Protein AF-A0A8J4TVY6-F1 (afdb_monomer_lite)

Structure (mmCIF, N/CA/C/O backbone):
data_AF-A0A8J4TVY6-F1
#
_entry.id   AF-A0A8J4TVY6-F1
#
loop_
_atom_site.group_PDB
_atom_site.id
_atom_site.type_symbol
_atom_site.label_atom_id
_atom_site.label_alt_id
_atom_site.label_comp_id
_atom_site.label_asym_id
_atom_site.label_entity_id
_atom_site.label_seq_id
_atom_site.pdbx_PDB_ins_code
_atom_site.Cartn_x
_atom_site.Cartn_y
_atom_site.Cartn_z
_atom_site.occupancy
_atom_site.B_iso_or_equiv
_atom_si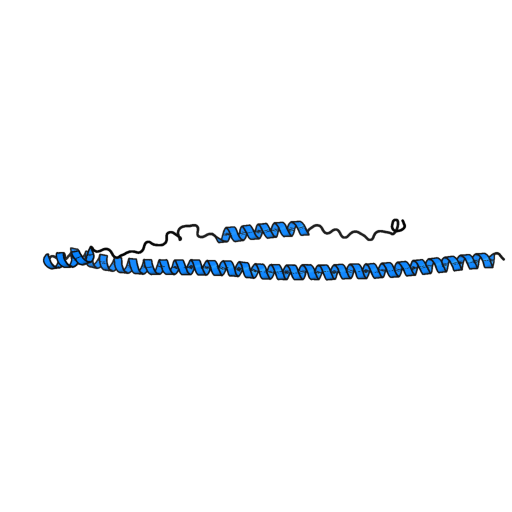te.auth_seq_id
_atom_site.auth_comp_id
_atom_site.auth_asym_id
_atom_site.auth_atom_id
_atom_site.pdbx_PDB_model_num
ATOM 1 N N . LYS A 1 1 ? -47.959 0.713 65.205 1.00 71.75 1 LYS A N 1
ATOM 2 C CA . LYS A 1 1 ? -48.377 0.315 63.834 1.00 71.75 1 LYS A CA 1
ATOM 3 C C . LYS A 1 1 ? -47.724 1.187 62.757 1.00 71.75 1 LYS A C 1
ATOM 5 O O . LYS A 1 1 ? -47.227 0.617 61.801 1.00 71.75 1 LYS A O 1
ATOM 10 N N . GLU A 1 2 ? -47.643 2.511 62.919 1.00 88.50 2 GLU A N 1
ATOM 11 C CA . GLU A 1 2 ? -47.055 3.411 61.903 1.00 88.50 2 GLU A CA 1
ATOM 12 C C . GLU A 1 2 ? -45.554 3.202 61.648 1.00 88.50 2 GLU A C 1
ATOM 14 O O . GLU A 1 2 ? -45.148 3.112 60.494 1.00 88.50 2 GLU A O 1
ATOM 19 N N . LEU A 1 3 ? -44.746 3.012 62.699 1.00 91.94 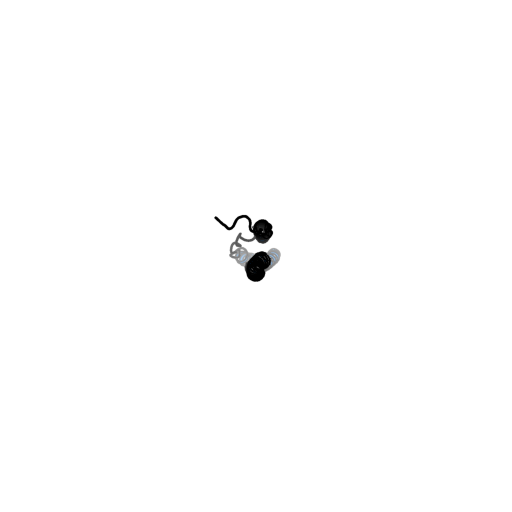3 LEU A N 1
ATOM 20 C CA . LEU A 1 3 ? -43.301 2.760 62.575 1.00 91.94 3 LEU A CA 1
ATOM 21 C C . LEU A 1 3 ? -42.976 1.570 61.650 1.00 91.94 3 LEU A C 1
ATOM 23 O O . LEU A 1 3 ? -42.074 1.652 60.824 1.00 91.94 3 LEU A O 1
ATOM 27 N N . LEU A 1 4 ? -43.749 0.483 61.753 1.00 92.50 4 LEU A N 1
ATOM 28 C CA . LEU A 1 4 ? -43.567 -0.718 60.930 1.00 92.50 4 LEU A CA 1
ATOM 29 C C . LEU A 1 4 ? -43.921 -0.474 59.456 1.00 92.50 4 LEU A C 1
ATOM 31 O O . LEU A 1 4 ? -43.287 -1.049 58.575 1.00 92.50 4 LEU A O 1
ATOM 35 N N . ASN A 1 5 ? -44.905 0.387 59.173 1.00 92.94 5 ASN A N 1
ATOM 36 C CA . ASN A 1 5 ? -45.230 0.771 57.797 1.00 92.94 5 ASN A CA 1
ATOM 37 C C . ASN A 1 5 ? -44.118 1.627 57.186 1.00 92.94 5 ASN A C 1
ATOM 39 O O . ASN A 1 5 ? -43.718 1.376 56.054 1.00 92.94 5 ASN A O 1
ATOM 43 N N . VAL A 1 6 ? -43.588 2.590 57.945 1.00 94.88 6 VAL A N 1
ATOM 44 C CA . VAL A 1 6 ? -42.458 3.415 57.499 1.00 94.88 6 VAL A CA 1
ATOM 45 C C . VAL A 1 6 ? -41.232 2.533 57.256 1.00 94.88 6 VAL A C 1
ATOM 47 O O . VAL A 1 6 ? -40.614 2.629 56.201 1.00 94.88 6 VAL A O 1
ATOM 50 N N . GLN A 1 7 ? -40.920 1.605 58.166 1.00 95.62 7 GLN A N 1
ATOM 51 C CA . GLN A 1 7 ? -39.815 0.658 57.996 1.00 95.62 7 GLN A CA 1
ATOM 52 C C . GLN A 1 7 ? -39.946 -0.180 56.712 1.00 95.62 7 GLN A C 1
ATOM 54 O O . GLN A 1 7 ? -38.966 -0.316 55.980 1.00 95.62 7 GLN A O 1
ATOM 59 N N . ARG A 1 8 ? -41.149 -0.686 56.404 1.00 96.19 8 ARG A N 1
ATOM 60 C CA . ARG A 1 8 ? -41.410 -1.426 55.159 1.00 96.19 8 ARG A CA 1
ATOM 61 C C . ARG A 1 8 ? -41.173 -0.561 53.919 1.00 96.19 8 ARG A C 1
ATOM 63 O O . ARG A 1 8 ? -40.484 -1.001 53.007 1.00 96.19 8 ARG A O 1
ATOM 70 N N . GLN A 1 9 ? -41.676 0.676 53.908 1.00 96.75 9 GLN A N 1
ATOM 71 C CA . GLN A 1 9 ? -41.470 1.608 52.791 1.00 96.75 9 GLN A CA 1
ATOM 72 C C . GLN A 1 9 ? -39.985 1.901 52.545 1.00 96.75 9 GLN A C 1
ATOM 74 O O . GLN A 1 9 ? -39.549 1.988 51.398 1.00 96.75 9 GLN A O 1
ATOM 79 N N . TRP A 1 10 ? -39.189 2.040 53.610 1.00 96.81 10 TRP A N 1
ATOM 80 C CA . TRP A 1 10 ? -37.741 2.210 53.475 1.00 96.81 10 TRP A CA 1
ATOM 81 C C . TRP A 1 10 ? -37.065 0.958 52.918 1.00 96.81 10 TRP A C 1
ATOM 83 O O . TRP A 1 10 ? -36.205 1.089 52.053 1.00 96.81 10 TRP A O 1
ATOM 93 N N . GLN A 1 11 ? -37.466 -0.239 53.355 1.00 97.62 11 GLN A N 1
ATOM 94 C CA . GLN A 1 11 ? -36.937 -1.494 52.810 1.00 97.62 11 GLN A CA 1
ATOM 95 C C . GLN A 1 11 ? -37.251 -1.659 51.318 1.00 97.62 11 GLN A C 1
ATOM 97 O O . GLN A 1 11 ? -36.358 -2.017 50.555 1.00 97.62 11 GLN A O 1
ATOM 102 N N . GLU A 1 12 ? -38.470 -1.335 50.883 1.00 97.50 12 GLU A N 1
ATOM 103 C CA . GLU A 1 12 ? -38.850 -1.352 49.463 1.00 97.50 12 GLU A CA 1
ATOM 104 C C . GLU A 1 12 ? -38.000 -0.368 48.641 1.00 97.50 12 GLU A C 1
ATOM 106 O O . GLU A 1 12 ? -37.451 -0.738 47.603 1.00 97.50 12 GLU A O 1
ATOM 111 N N . LYS A 1 13 ? -37.804 0.861 49.142 1.00 98.00 13 LYS A N 1
ATOM 112 C CA . LYS A 1 13 ? -36.922 1.854 48.505 1.00 98.00 13 LYS A CA 1
ATOM 113 C C . LYS A 1 13 ? -35.471 1.394 48.428 1.00 98.00 13 LYS A C 1
ATOM 115 O O . LYS A 1 13 ? -34.815 1.643 47.422 1.00 98.00 13 LYS A O 1
ATOM 120 N N . ILE A 1 14 ? -34.955 0.752 49.475 1.00 97.88 14 ILE A N 1
ATOM 121 C CA . ILE A 1 14 ? -33.590 0.210 49.472 1.00 97.88 14 ILE A CA 1
ATOM 122 C C . ILE A 1 14 ? -33.458 -0.838 48.364 1.00 97.88 14 ILE A C 1
ATOM 124 O O . ILE A 1 14 ? -32.568 -0.710 47.528 1.00 97.88 14 ILE A O 1
ATOM 128 N N . GLN A 1 15 ? -34.387 -1.793 48.283 1.00 97.88 15 GLN A N 1
ATOM 129 C CA . GLN A 1 15 ? -34.371 -2.833 47.249 1.00 97.88 15 GLN A CA 1
ATOM 130 C C . GLN A 1 15 ? -34.485 -2.262 45.829 1.00 97.88 15 GLN A C 1
ATOM 132 O O . GLN A 1 15 ? -33.805 -2.725 44.909 1.00 97.88 15 GLN A O 1
ATOM 137 N N . GLU A 1 16 ? -35.322 -1.241 45.630 1.00 97.88 16 GLU A N 1
ATOM 138 C CA . GLU A 1 16 ? -35.425 -0.536 44.350 1.00 97.88 16 GLU A CA 1
ATOM 139 C C . GLU A 1 16 ? -34.081 0.093 43.958 1.00 97.88 16 GLU A C 1
ATOM 141 O O . GLU A 1 16 ? -33.598 -0.129 42.845 1.00 97.88 16 GLU A O 1
ATOM 146 N N . ARG A 1 17 ? -33.431 0.807 44.887 1.00 97.88 17 ARG A N 1
ATOM 147 C CA . ARG A 1 17 ? -32.137 1.458 44.636 1.00 97.88 17 ARG A CA 1
ATOM 148 C C . ARG A 1 17 ? -30.993 0.471 44.448 1.00 97.88 17 ARG A C 1
ATOM 150 O O . ARG A 1 17 ? -30.137 0.717 43.605 1.00 97.88 17 ARG A O 1
ATOM 157 N N . GLU A 1 18 ? -30.993 -0.659 45.147 1.00 98.00 18 GLU A N 1
ATOM 158 C CA . GLU A 1 18 ? -30.034 -1.748 44.915 1.00 98.00 18 GLU A CA 1
ATOM 159 C C . GLU A 1 18 ? -30.181 -2.327 43.500 1.00 98.00 18 GLU A C 1
ATOM 161 O O . GLU A 1 18 ? -29.188 -2.532 42.798 1.00 98.00 18 GLU A O 1
ATOM 166 N N . LYS A 1 19 ? -31.421 -2.514 43.029 1.00 97.12 19 LYS A N 1
ATOM 167 C CA . LYS A 1 19 ? -31.698 -2.992 41.667 1.00 97.12 19 LYS A CA 1
ATOM 168 C C . LYS A 1 19 ? -31.301 -1.969 40.601 1.00 97.12 19 LYS A C 1
ATOM 170 O O . LYS A 1 19 ? -30.773 -2.351 39.555 1.00 97.12 19 LYS A O 1
ATOM 175 N N . GLU A 1 20 ? -31.563 -0.684 40.830 1.00 95.75 20 GLU A N 1
ATOM 176 C CA . GLU A 1 20 ? -31.109 0.398 39.947 1.00 95.75 20 GLU A CA 1
ATOM 177 C C . GLU A 1 20 ? -29.583 0.461 39.877 1.00 95.75 20 GLU A C 1
ATOM 179 O O . GLU A 1 20 ? -29.028 0.526 38.777 1.00 95.75 20 GLU A O 1
ATOM 184 N N . LEU A 1 21 ? -28.910 0.367 41.027 1.00 96.44 21 LEU A N 1
ATOM 185 C CA . LEU A 1 21 ? -27.455 0.347 41.114 1.00 96.44 21 LEU A CA 1
ATOM 186 C C . LEU A 1 21 ? -26.876 -0.827 40.320 1.00 96.44 21 LEU A C 1
ATOM 188 O O . LEU A 1 21 ? -26.015 -0.615 39.471 1.00 96.44 21 LEU A O 1
ATOM 192 N N . GLN A 1 22 ? -27.403 -2.040 40.509 1.00 96.19 22 GLN A N 1
ATOM 193 C CA . GLN A 1 22 ? -26.947 -3.224 39.778 1.00 96.19 22 GLN A CA 1
ATOM 194 C C . GLN A 1 22 ? -27.096 -3.057 38.258 1.00 96.19 22 GLN A C 1
ATOM 196 O O . GLN A 1 22 ? -26.165 -3.352 37.504 1.00 96.19 22 GLN A O 1
ATOM 201 N N . LYS A 1 23 ? -28.248 -2.553 37.796 1.00 94.31 23 LYS A N 1
ATOM 202 C CA . LYS A 1 23 ? -28.491 -2.285 36.370 1.00 94.31 23 LYS A CA 1
ATOM 203 C C . LYS A 1 23 ? -27.521 -1.244 35.814 1.00 94.31 23 LYS A C 1
ATOM 205 O O . LYS A 1 23 ? -27.041 -1.404 34.693 1.00 94.31 23 LYS A O 1
ATOM 210 N N . LEU A 1 24 ? -27.250 -0.179 36.569 1.00 93.44 24 LEU A N 1
ATOM 211 C CA . LEU A 1 24 ? -26.325 0.870 36.150 1.00 93.44 24 LEU A CA 1
ATOM 212 C C . LEU A 1 24 ? -24.891 0.341 36.073 1.00 93.44 24 LEU A C 1
ATOM 214 O O . LEU A 1 24 ? -24.211 0.592 35.083 1.00 93.44 24 LEU A O 1
ATOM 218 N N . THR A 1 25 ? -24.453 -0.448 37.057 1.00 93.69 25 THR A N 1
ATOM 219 C CA . THR A 1 25 ? -23.132 -1.088 37.045 1.00 93.69 25 THR A CA 1
ATOM 220 C C . THR A 1 25 ? -22.951 -1.981 35.817 1.00 93.69 25 THR A C 1
ATOM 222 O O . THR A 1 25 ? -21.938 -1.869 35.130 1.00 93.69 25 THR A O 1
ATOM 225 N N . GLN A 1 26 ? -23.946 -2.811 35.486 1.00 94.19 26 GLN A N 1
ATOM 226 C CA . GLN A 1 26 ? -23.906 -3.652 34.283 1.00 94.19 26 GLN A CA 1
ATOM 227 C C . GLN A 1 26 ? -23.867 -2.824 32.992 1.00 94.19 26 GLN A C 1
ATOM 229 O O . GLN A 1 26 ? -23.105 -3.142 32.081 1.00 94.19 26 GLN A O 1
ATOM 234 N N . ALA A 1 27 ? -24.655 -1.747 32.913 1.00 89.94 27 ALA A N 1
ATOM 235 C CA . ALA A 1 27 ? -24.668 -0.867 31.746 1.00 89.94 27 ALA A CA 1
ATOM 236 C C . ALA A 1 27 ? -23.318 -0.161 31.538 1.00 89.94 27 ALA A C 1
ATOM 238 O O . ALA A 1 27 ? -22.838 -0.078 30.410 1.00 89.94 27 ALA A O 1
ATOM 239 N N . VAL A 1 28 ? -22.685 0.308 32.619 1.00 91.69 28 VAL A N 1
ATOM 240 C CA . VAL A 1 28 ? -21.351 0.925 32.569 1.00 91.69 28 VAL A CA 1
ATOM 241 C C . VAL A 1 28 ? -20.306 -0.074 32.079 1.00 91.69 28 VAL A C 1
ATOM 243 O O . VAL A 1 28 ? -19.482 0.273 31.237 1.00 91.69 28 VAL A O 1
ATOM 246 N N . GLU A 1 29 ? -20.342 -1.308 32.575 1.00 94.75 29 GLU A N 1
ATOM 247 C CA . GLU A 1 29 ? -19.391 -2.340 32.162 1.00 94.75 29 GLU A CA 1
ATOM 248 C C . GLU A 1 29 ? -19.574 -2.728 30.688 1.00 94.75 29 GLU A C 1
ATOM 250 O O . GLU A 1 29 ? -18.608 -2.758 29.928 1.00 94.75 29 GLU A O 1
ATOM 255 N N . SER A 1 30 ? -20.820 -2.909 30.243 1.00 92.62 30 SER A N 1
ATOM 256 C CA . SER A 1 30 ? -21.130 -3.163 28.832 1.00 92.62 30 SER A CA 1
ATOM 257 C C . SER A 1 30 ? -20.674 -2.016 27.922 1.00 92.62 30 SER A C 1
ATOM 259 O O . SER A 1 30 ? -20.093 -2.269 26.867 1.00 92.62 30 SER A O 1
ATOM 261 N N . TYR A 1 31 ? -20.856 -0.757 28.339 1.00 90.56 31 TYR A N 1
ATOM 262 C CA . TYR A 1 31 ? -20.374 0.403 27.586 1.00 90.56 31 TYR A CA 1
ATOM 263 C C . TYR A 1 31 ? -18.845 0.413 27.458 1.00 90.56 31 TYR A C 1
ATOM 265 O O . TYR A 1 31 ? -18.322 0.624 26.365 1.00 90.56 31 TYR A O 1
ATOM 273 N N . LYS A 1 32 ? -18.118 0.131 28.549 1.00 93.81 32 LYS A N 1
ATOM 274 C CA . LYS A 1 32 ? -16.649 0.017 28.525 1.00 93.81 32 LYS A CA 1
ATOM 275 C C . LYS A 1 32 ? -16.182 -1.074 27.564 1.00 93.81 32 LYS A C 1
ATOM 277 O O . LYS A 1 32 ? -15.284 -0.830 26.765 1.00 93.81 32 LYS A O 1
ATOM 282 N N . GLN A 1 33 ? -16.808 -2.249 27.611 1.00 95.94 33 GLN A N 1
ATOM 283 C CA . GLN A 1 33 ? -16.480 -3.365 26.719 1.00 95.94 33 GLN A CA 1
ATOM 284 C C . GLN A 1 33 ? -16.769 -3.026 25.253 1.00 95.94 33 GLN A C 1
ATOM 286 O O . GLN A 1 33 ? -15.946 -3.308 24.381 1.00 95.94 33 GLN A O 1
ATOM 291 N N . SER A 1 34 ? -17.897 -2.364 24.978 1.00 92.44 34 SER A N 1
ATOM 292 C CA . SER A 1 34 ? -18.241 -1.902 23.632 1.00 92.44 34 SER A CA 1
ATOM 293 C C . SER A 1 34 ? -17.225 -0.888 23.105 1.00 92.44 34 SER A C 1
ATOM 295 O O . SER A 1 34 ? -16.784 -1.013 21.966 1.00 92.44 34 SER A O 1
ATOM 297 N N . ALA A 1 35 ? -16.825 0.091 23.923 1.00 90.31 35 ALA A N 1
ATOM 298 C CA . ALA A 1 35 ? -15.816 1.079 23.546 1.00 90.31 35 ALA A CA 1
ATOM 299 C C . ALA A 1 35 ? -14.456 0.418 23.277 1.00 90.31 35 ALA A C 1
ATOM 301 O O . ALA A 1 35 ? -13.822 0.705 22.265 1.00 90.31 35 ALA A O 1
ATOM 302 N N . GLN A 1 36 ? -14.037 -0.517 24.134 1.00 96.00 36 GLN A N 1
ATOM 303 C CA . GLN A 1 36 ? -12.790 -1.260 23.954 1.00 96.00 36 GLN A CA 1
ATOM 304 C C . GLN A 1 36 ? -12.794 -2.086 22.662 1.00 96.00 36 GLN A C 1
ATOM 306 O O . GLN A 1 36 ? -11.806 -2.088 21.931 1.00 96.00 36 GLN A O 1
ATOM 311 N N . THR A 1 37 ? -13.911 -2.754 22.367 1.00 95.56 37 THR A N 1
ATOM 312 C CA . THR A 1 37 ? -14.083 -3.529 21.130 1.00 95.56 37 THR A CA 1
ATOM 313 C C . THR A 1 37 ? -14.002 -2.618 19.906 1.00 95.56 37 THR A C 1
ATOM 315 O O . THR A 1 37 ? -13.294 -2.935 18.955 1.00 95.56 37 THR A O 1
ATOM 318 N N . ALA A 1 38 ? -14.664 -1.456 19.943 1.00 91.50 38 ALA A N 1
ATOM 319 C CA . ALA A 1 38 ? -14.608 -0.481 18.856 1.00 91.50 38 ALA A CA 1
ATOM 320 C C . ALA A 1 38 ? -13.182 0.042 18.616 1.00 91.50 38 ALA A C 1
ATOM 322 O O . ALA A 1 38 ? -12.765 0.159 17.468 1.00 91.50 38 ALA A O 1
ATOM 323 N N . VAL A 1 39 ? -12.411 0.302 19.679 1.00 94.12 39 VAL A N 1
ATOM 324 C CA . VAL A 1 39 ? -10.996 0.695 19.564 1.00 94.12 39 VAL A CA 1
ATOM 325 C C . VAL A 1 39 ? -10.164 -0.423 18.937 1.00 94.12 39 VAL A C 1
ATOM 327 O O . VAL A 1 39 ? -9.406 -0.163 18.011 1.00 94.12 39 VAL A O 1
ATOM 330 N N . GLN A 1 40 ? -10.311 -1.667 19.396 1.00 96.38 40 GLN A N 1
ATOM 331 C CA . GLN A 1 40 ? -9.561 -2.802 18.844 1.00 96.38 40 GLN A CA 1
ATOM 332 C C . GLN A 1 40 ? -9.848 -3.016 17.358 1.00 96.38 40 GLN A C 1
ATOM 334 O O . GLN A 1 40 ? -8.926 -3.230 16.574 1.00 96.38 40 GLN A O 1
ATOM 339 N N . GLU A 1 41 ? -11.117 -2.930 16.971 1.00 95.19 41 GLU A N 1
ATOM 340 C CA . GLU A 1 41 ? -11.523 -3.086 15.581 1.00 95.19 41 GLU A CA 1
ATOM 341 C C . GLU A 1 41 ? -11.020 -1.927 14.713 1.00 95.19 41 GLU A C 1
ATOM 343 O O . GLU A 1 41 ? -10.529 -2.151 13.609 1.00 95.19 41 GLU A O 1
ATOM 348 N N . ASN A 1 42 ? -11.048 -0.700 15.239 1.00 93.44 42 ASN A N 1
ATOM 349 C CA . ASN A 1 42 ? -10.446 0.458 14.588 1.00 93.44 42 ASN A CA 1
ATOM 350 C C . ASN A 1 42 ? -8.944 0.245 14.332 1.00 93.44 42 ASN A C 1
ATOM 352 O O . ASN A 1 42 ? -8.487 0.393 13.200 1.00 93.44 42 ASN A O 1
ATOM 356 N N . GLU A 1 43 ? -8.183 -0.161 15.352 1.00 95.75 43 GLU A N 1
ATOM 357 C CA . GLU A 1 43 ? -6.749 -0.456 15.213 1.00 95.75 43 GLU A CA 1
ATOM 358 C C . GLU A 1 43 ? -6.485 -1.572 14.190 1.00 95.75 43 GLU A C 1
ATOM 360 O O . GLU A 1 43 ? -5.564 -1.464 13.374 1.00 95.75 43 GLU A O 1
ATOM 365 N N . ARG A 1 44 ? -7.315 -2.625 14.179 1.00 96.44 44 ARG A N 1
ATOM 366 C CA . ARG A 1 44 ? -7.226 -3.719 13.201 1.00 96.44 44 ARG A CA 1
ATOM 367 C C . ARG A 1 44 ? -7.417 -3.207 11.773 1.00 96.44 44 ARG A C 1
ATOM 369 O O . ARG A 1 44 ? -6.575 -3.474 10.917 1.00 96.44 44 ARG A O 1
ATOM 376 N N . ILE A 1 45 ? -8.481 -2.440 11.533 1.00 92.25 45 ILE A N 1
ATOM 377 C CA . ILE A 1 45 ? -8.802 -1.869 10.217 1.00 92.25 45 ILE A CA 1
ATOM 378 C C . ILE A 1 45 ? -7.658 -0.978 9.724 1.00 92.25 45 ILE A C 1
ATOM 380 O O . ILE A 1 45 ? -7.197 -1.139 8.593 1.00 92.25 45 ILE A O 1
ATOM 384 N N . PHE A 1 46 ? -7.157 -0.063 10.560 1.00 91.44 46 PHE A N 1
ATOM 385 C CA . PHE A 1 46 ? -6.057 0.821 10.167 1.00 91.44 46 PHE A CA 1
ATOM 386 C C . PHE A 1 46 ? -4.756 0.058 9.909 1.00 91.44 46 PHE A C 1
ATOM 388 O O . PHE A 1 46 ? -4.040 0.386 8.962 1.00 91.44 46 PHE A O 1
ATOM 395 N N . THR A 1 47 ? -4.468 -0.988 10.684 1.00 96.12 47 THR A N 1
ATOM 396 C CA . THR A 1 47 ? -3.305 -1.855 10.449 1.00 96.12 47 THR A CA 1
ATOM 397 C C . THR A 1 47 ? -3.386 -2.535 9.080 1.00 96.12 47 THR A C 1
ATOM 399 O O . THR A 1 47 ? -2.429 -2.475 8.307 1.00 96.12 47 THR A O 1
ATOM 402 N N . GLU A 1 48 ? -4.533 -3.126 8.741 1.00 93.38 48 GLU A N 1
ATOM 403 C CA . GLU A 1 48 ? -4.758 -3.763 7.435 1.00 93.38 48 GLU A CA 1
ATOM 404 C C . GLU A 1 48 ? -4.628 -2.761 6.283 1.00 93.38 48 GLU A C 1
ATOM 406 O O . GLU A 1 48 ? -3.991 -3.052 5.267 1.00 93.38 48 GLU A O 1
ATOM 411 N N . LEU A 1 49 ? -5.160 -1.549 6.459 1.00 90.62 49 LEU A N 1
ATOM 412 C CA . LEU A 1 49 ? -5.082 -0.491 5.455 1.00 90.62 49 LEU A CA 1
ATOM 413 C C . LEU A 1 49 ? -3.638 -0.020 5.227 1.00 90.62 49 LEU A C 1
ATOM 415 O O . LEU A 1 49 ? -3.218 0.175 4.085 1.00 90.62 49 LEU A O 1
ATOM 419 N N . ILE A 1 50 ? -2.851 0.120 6.297 1.00 91.06 50 ILE A N 1
ATOM 420 C CA . ILE A 1 50 ? -1.429 0.477 6.218 1.00 91.06 50 ILE A CA 1
ATOM 421 C C . ILE A 1 50 ? -0.643 -0.596 5.456 1.00 91.06 50 ILE A C 1
ATOM 423 O O . ILE A 1 50 ? 0.153 -0.257 4.575 1.00 91.06 50 ILE A O 1
ATOM 427 N N . GLU A 1 51 ? -0.861 -1.877 5.756 1.00 95.81 51 GLU A N 1
ATOM 428 C CA . GLU A 1 51 ? -0.181 -2.977 5.059 1.00 95.81 51 GLU A CA 1
ATOM 429 C C . GLU A 1 51 ? -0.583 -3.064 3.583 1.00 95.81 51 GLU A C 1
ATOM 431 O O . GLU A 1 51 ? 0.273 -3.242 2.707 1.00 95.81 51 GLU A O 1
ATOM 436 N N . PHE A 1 52 ? -1.860 -2.833 3.275 1.00 90.81 52 PHE A N 1
ATOM 437 C CA . PHE A 1 52 ? -2.325 -2.722 1.897 1.00 90.81 52 PHE A CA 1
ATOM 438 C C . PHE A 1 52 ? -1.610 -1.585 1.150 1.00 90.81 52 PHE A C 1
ATOM 440 O O . PHE A 1 52 ? -1.059 -1.805 0.069 1.00 90.81 52 PHE A O 1
ATOM 447 N N . ILE A 1 53 ? -1.535 -0.383 1.735 1.00 89.25 53 ILE A N 1
ATOM 448 C CA . ILE A 1 53 ? -0.853 0.773 1.128 1.00 89.25 53 ILE A CA 1
ATOM 449 C C . ILE A 1 53 ? 0.638 0.487 0.911 1.00 89.25 53 ILE A C 1
ATOM 451 O O . ILE A 1 53 ? 1.173 0.788 -0.161 1.00 89.25 53 ILE A O 1
ATOM 455 N N . LYS A 1 54 ? 1.322 -0.126 1.887 1.00 92.69 54 LYS A N 1
ATOM 456 C CA . LYS A 1 54 ? 2.731 -0.534 1.745 1.00 92.69 54 LYS A CA 1
ATOM 457 C C . LYS A 1 54 ? 2.926 -1.496 0.574 1.00 92.69 54 LYS A C 1
ATOM 459 O O . LYS A 1 54 ? 3.871 -1.318 -0.200 1.00 92.69 54 LYS A O 1
ATOM 464 N N . THR A 1 55 ? 2.029 -2.470 0.432 1.00 92.50 55 THR A N 1
ATOM 465 C CA . THR A 1 55 ? 2.051 -3.463 -0.650 1.00 92.50 55 THR A CA 1
ATOM 466 C C . THR A 1 55 ? 1.849 -2.792 -2.006 1.00 92.50 55 THR A C 1
ATOM 468 O O . THR A 1 55 ? 2.711 -2.902 -2.878 1.00 92.50 55 THR A O 1
ATOM 471 N N . ARG A 1 56 ? 0.789 -1.986 -2.158 1.00 89.12 56 ARG A N 1
ATOM 472 C CA . ARG A 1 56 ? 0.507 -1.240 -3.397 1.00 89.12 56 ARG A CA 1
ATOM 473 C C . ARG A 1 56 ? 1.652 -0.311 -3.794 1.00 89.12 56 ARG A C 1
ATOM 475 O O . ARG A 1 56 ? 2.000 -0.241 -4.970 1.00 89.12 56 ARG A O 1
ATOM 482 N N . ARG A 1 57 ? 2.282 0.364 -2.826 1.00 90.75 57 ARG A N 1
ATOM 483 C CA . ARG A 1 57 ? 3.481 1.184 -3.062 1.00 90.75 57 ARG A CA 1
ATOM 484 C C . ARG A 1 57 ? 4.618 0.352 -3.658 1.00 90.75 57 ARG A C 1
ATOM 486 O O . ARG A 1 57 ? 5.257 0.799 -4.610 1.00 90.75 57 ARG A O 1
ATOM 493 N N . SER A 1 58 ? 4.884 -0.826 -3.093 1.00 93.94 58 SER A N 1
ATOM 494 C CA . SER A 1 58 ? 5.926 -1.733 -3.587 1.00 93.94 58 SER A CA 1
ATOM 495 C C . SER A 1 58 ? 5.646 -2.175 -5.024 1.00 93.94 58 SER A C 1
ATOM 497 O O . SER A 1 58 ? 6.507 -2.024 -5.886 1.00 93.94 58 SER A O 1
ATOM 499 N N . GLU A 1 59 ? 4.424 -2.630 -5.305 1.00 90.06 59 GLU A N 1
ATOM 500 C CA . GLU A 1 59 ? 4.005 -3.075 -6.640 1.00 90.06 59 GLU A CA 1
ATOM 501 C C . GLU A 1 59 ? 4.146 -1.973 -7.696 1.00 90.06 59 GLU A C 1
ATOM 503 O O . GLU A 1 59 ? 4.759 -2.187 -8.739 1.00 90.06 59 GLU A O 1
ATOM 508 N N . VAL A 1 60 ? 3.639 -0.767 -7.415 1.00 87.56 60 VAL A N 1
ATOM 509 C CA . VAL A 1 60 ? 3.765 0.381 -8.330 1.00 87.56 60 VAL A CA 1
ATOM 510 C C . VAL A 1 60 ? 5.233 0.718 -8.580 1.00 87.56 60 VAL A C 1
ATOM 512 O O . VAL A 1 60 ? 5.628 0.954 -9.720 1.00 87.56 60 VAL A O 1
ATOM 515 N N . THR A 1 61 ? 6.059 0.712 -7.531 1.00 91.06 61 THR A N 1
ATOM 516 C CA . THR A 1 61 ? 7.497 0.982 -7.663 1.00 91.06 61 THR A CA 1
ATOM 517 C C . THR A 1 61 ? 8.162 -0.057 -8.565 1.00 91.06 61 THR A C 1
ATOM 519 O O . THR A 1 61 ? 8.943 0.303 -9.441 1.00 91.06 61 THR A O 1
ATOM 522 N N . GLN A 1 62 ? 7.839 -1.339 -8.385 1.00 92.75 62 GLN A N 1
ATOM 523 C CA . GLN A 1 62 ? 8.376 -2.419 -9.211 1.00 92.75 62 GLN A CA 1
ATOM 524 C C . GLN A 1 62 ? 7.942 -2.299 -10.675 1.00 92.75 62 GLN A C 1
ATOM 526 O O . GLN A 1 62 ? 8.783 -2.462 -11.554 1.00 92.75 62 GLN A O 1
ATOM 531 N N . LEU A 1 63 ? 6.679 -1.952 -10.945 1.00 88.19 63 LEU A N 1
ATOM 532 C CA . LEU A 1 63 ? 6.186 -1.728 -12.308 1.00 88.19 63 LEU A CA 1
ATOM 533 C C . LEU A 1 63 ? 6.931 -0.587 -13.008 1.00 88.19 63 LEU A C 1
ATOM 535 O O . LEU A 1 63 ? 7.360 -0.749 -14.148 1.00 88.19 63 LEU A O 1
ATOM 539 N N . ILE A 1 64 ? 7.149 0.534 -12.311 1.00 87.19 64 ILE A N 1
ATOM 540 C CA . ILE A 1 64 ? 7.925 1.664 -12.844 1.00 87.19 64 ILE A CA 1
ATOM 541 C C . ILE A 1 64 ? 9.350 1.218 -13.191 1.00 87.19 64 ILE A C 1
ATOM 543 O O . ILE A 1 64 ? 9.829 1.507 -14.284 1.00 87.19 64 ILE A O 1
ATOM 547 N N . ARG A 1 65 ? 10.016 0.477 -12.295 1.00 93.25 65 ARG A N 1
ATOM 548 C CA . ARG A 1 65 ? 11.387 -0.010 -12.524 1.00 93.25 65 ARG A CA 1
ATOM 549 C C . ARG A 1 65 ? 11.479 -1.040 -13.645 1.00 93.25 65 ARG A C 1
ATOM 551 O O . ARG A 1 65 ? 12.460 -1.032 -14.380 1.00 93.25 65 ARG A O 1
ATOM 558 N N . ALA A 1 66 ? 10.483 -1.910 -13.785 1.00 88.75 66 ALA A N 1
ATOM 559 C CA . ALA A 1 66 ? 10.423 -2.866 -14.884 1.00 88.75 66 ALA A CA 1
ATOM 560 C C . ALA A 1 66 ? 10.284 -2.139 -16.228 1.00 88.75 66 ALA A C 1
ATOM 562 O O . ALA A 1 66 ? 11.082 -2.370 -17.130 1.00 88.75 66 ALA A O 1
ATOM 563 N N . GLN A 1 67 ? 9.352 -1.187 -16.323 1.00 86.69 67 GLN A N 1
ATOM 564 C CA . GLN A 1 67 ? 9.152 -0.404 -17.541 1.00 86.69 67 GLN A CA 1
ATOM 565 C C . GLN A 1 67 ? 10.364 0.474 -17.883 1.00 86.69 67 GLN A C 1
ATOM 567 O O . GLN A 1 67 ? 10.729 0.577 -19.051 1.00 86.69 67 GLN A O 1
ATOM 572 N N . GLU A 1 68 ? 11.000 1.093 -16.882 1.00 88.62 68 GLU A N 1
ATOM 573 C CA . GLU A 1 68 ? 12.264 1.820 -17.053 1.00 88.62 68 GLU A CA 1
ATOM 574 C C . GLU A 1 68 ? 13.338 0.901 -17.637 1.00 88.62 68 GLU A C 1
ATOM 576 O O . GLU A 1 68 ? 13.940 1.238 -18.653 1.00 88.62 68 GLU A O 1
ATOM 581 N N . LYS A 1 69 ? 13.544 -0.276 -17.035 1.00 91.94 69 LYS A N 1
ATOM 582 C CA . LYS A 1 69 ? 14.545 -1.241 -17.490 1.00 91.94 69 LYS A CA 1
ATOM 583 C C . LYS A 1 69 ? 14.287 -1.685 -18.929 1.00 91.94 69 LYS A C 1
ATOM 585 O O . LYS A 1 69 ? 15.207 -1.635 -19.737 1.00 91.94 69 LYS A O 1
ATOM 590 N N . ASP A 1 70 ? 13.057 -2.069 -19.254 1.00 86.50 70 ASP A N 1
ATOM 591 C CA . ASP A 1 70 ? 12.703 -2.542 -20.595 1.00 86.50 70 ASP A CA 1
ATOM 592 C C . ASP A 1 70 ? 12.898 -1.445 -21.650 1.00 86.50 70 ASP A C 1
ATOM 594 O O . ASP A 1 70 ? 13.413 -1.715 -22.736 1.00 86.50 70 ASP A O 1
ATOM 598 N N . ALA A 1 71 ? 12.524 -0.202 -21.330 1.00 85.06 71 ALA A N 1
ATOM 599 C CA . ALA A 1 71 ? 12.716 0.941 -22.218 1.00 85.06 71 ALA A CA 1
ATOM 600 C C . ALA A 1 71 ? 14.202 1.285 -22.405 1.00 85.06 71 ALA A C 1
ATOM 602 O O . ALA A 1 71 ? 14.627 1.561 -23.526 1.00 85.06 71 ALA A O 1
ATOM 603 N N . VAL A 1 72 ? 14.998 1.243 -21.331 1.00 87.94 72 VAL A N 1
ATOM 604 C CA . VAL A 1 72 ? 16.447 1.489 -21.389 1.00 87.94 72 VAL A CA 1
ATOM 605 C C . VAL A 1 72 ? 17.152 0.398 -22.189 1.00 87.94 72 VAL A C 1
ATOM 607 O O . VAL A 1 72 ? 17.917 0.731 -23.084 1.00 87.94 72 VAL A O 1
ATOM 610 N N . THR A 1 73 ? 16.854 -0.882 -21.954 1.00 88.81 73 THR A N 1
ATOM 611 C CA . THR A 1 73 ? 17.461 -1.984 -22.719 1.00 88.81 73 THR A CA 1
ATOM 612 C C . THR A 1 73 ? 17.158 -1.865 -24.214 1.00 88.81 73 THR A C 1
ATOM 614 O O . THR A 1 73 ? 18.063 -1.983 -25.036 1.00 88.81 73 THR A O 1
ATOM 617 N N . GLN A 1 74 ? 15.915 -1.544 -24.585 1.00 85.56 74 GLN A N 1
ATOM 618 C CA . GLN A 1 74 ? 15.563 -1.295 -25.988 1.00 85.56 74 GLN A CA 1
ATOM 619 C C . GLN A 1 74 ? 16.328 -0.101 -26.576 1.00 85.56 74 GLN A C 1
ATOM 621 O O . GLN A 1 74 ? 16.793 -0.163 -27.714 1.00 85.56 74 GLN A O 1
ATOM 626 N N . ALA A 1 75 ? 16.484 0.980 -25.806 1.00 84.75 75 ALA A N 1
ATOM 627 C CA . ALA A 1 75 ? 17.248 2.149 -26.226 1.00 84.75 75 ALA A CA 1
ATOM 628 C C . ALA A 1 75 ? 18.735 1.827 -26.432 1.00 84.75 75 ALA A C 1
ATOM 630 O O . ALA A 1 75 ? 19.310 2.227 -27.441 1.00 84.75 75 ALA A O 1
ATOM 631 N N . GLU A 1 76 ? 19.346 1.086 -25.509 1.00 89.25 76 GLU A N 1
ATOM 632 C CA . GLU A 1 76 ? 20.746 0.659 -25.580 1.00 89.25 76 GLU A CA 1
ATOM 633 C C . GLU A 1 76 ? 21.008 -0.224 -26.806 1.00 89.25 76 GLU A C 1
ATOM 635 O O . GLU A 1 76 ? 21.996 -0.017 -27.509 1.00 89.25 76 GLU A O 1
ATOM 640 N N . GLU A 1 77 ? 20.100 -1.149 -27.135 1.00 87.31 77 GLU A N 1
ATOM 641 C CA . GLU A 1 77 ? 20.202 -1.956 -28.357 1.00 87.31 77 GLU A CA 1
ATOM 642 C C . GLU A 1 77 ? 20.171 -1.100 -29.630 1.00 87.31 77 GLU A C 1
ATOM 644 O O . GLU A 1 77 ? 20.918 -1.355 -30.579 1.00 87.31 77 GLU A O 1
ATOM 649 N N . VAL A 1 78 ? 19.309 -0.080 -29.664 1.00 85.56 78 VAL A N 1
ATOM 650 C CA . VAL A 1 78 ? 19.219 0.864 -30.786 1.00 85.56 78 VAL A CA 1
ATOM 651 C C . VAL A 1 78 ? 20.482 1.722 -30.883 1.00 85.56 78 VAL A C 1
ATOM 653 O O . VAL A 1 78 ? 21.015 1.889 -31.980 1.00 85.56 78 VAL A O 1
ATOM 656 N N . ILE A 1 79 ? 20.989 2.223 -29.753 1.00 87.12 79 ILE A N 1
ATOM 657 C CA . ILE A 1 79 ? 22.239 2.992 -29.687 1.00 87.12 79 ILE A CA 1
ATOM 658 C C . ILE A 1 79 ? 23.403 2.154 -30.218 1.00 87.12 79 ILE A C 1
ATOM 660 O O . ILE A 1 79 ? 24.121 2.613 -31.101 1.00 87.12 79 ILE A O 1
ATOM 664 N N . MET A 1 80 ? 23.550 0.909 -29.761 1.00 90.50 80 MET A N 1
ATOM 665 C CA . MET A 1 80 ? 24.630 0.021 -30.198 1.00 90.50 80 MET A CA 1
ATOM 666 C C . MET A 1 80 ? 24.591 -0.233 -31.713 1.00 90.50 80 MET A C 1
ATOM 668 O O . MET A 1 80 ? 25.626 -0.183 -32.380 1.00 90.50 80 MET A O 1
ATOM 672 N N . LYS A 1 81 ? 23.399 -0.468 -32.280 1.00 87.44 81 LYS A N 1
ATOM 673 C CA . LYS A 1 81 ? 23.230 -0.626 -33.736 1.00 87.44 81 LYS A CA 1
ATOM 674 C C . LYS A 1 81 ? 23.642 0.641 -34.487 1.00 87.44 81 LYS A C 1
ATOM 676 O O . LYS A 1 81 ? 24.396 0.556 -35.452 1.00 87.44 81 LYS A O 1
ATOM 681 N N . LEU A 1 82 ? 23.217 1.810 -34.009 1.00 88.19 82 LEU A N 1
ATOM 682 C CA . LEU A 1 82 ? 23.586 3.102 -34.591 1.00 88.19 82 LEU A CA 1
ATOM 683 C C . LEU A 1 82 ? 25.095 3.371 -34.530 1.00 88.19 82 LEU A C 1
ATOM 685 O O . LEU A 1 82 ? 25.674 3.858 -35.500 1.00 88.19 82 LEU A O 1
ATOM 689 N N . GLU A 1 83 ? 25.750 3.049 -33.416 1.00 93.06 83 GLU A N 1
ATOM 690 C CA . GLU A 1 83 ? 27.203 3.182 -33.275 1.00 93.06 83 GLU A CA 1
ATOM 691 C C . GLU A 1 83 ? 27.951 2.289 -34.270 1.00 93.06 83 GLU A C 1
ATOM 693 O O . GLU A 1 83 ? 28.906 2.741 -34.912 1.00 93.06 83 GLU A O 1
ATOM 698 N N . GLN A 1 84 ? 27.490 1.048 -34.455 1.00 90.06 84 GLN A N 1
ATOM 699 C CA . GLN A 1 84 ? 28.055 0.120 -35.431 1.00 90.06 84 GLN A CA 1
ATOM 700 C C . GLN A 1 84 ? 27.858 0.617 -36.871 1.00 90.06 84 GLN A C 1
ATOM 702 O O . GLN A 1 84 ? 28.810 0.619 -37.657 1.00 90.06 84 GLN A O 1
ATOM 707 N N . GLU A 1 85 ? 26.655 1.078 -37.218 1.00 88.25 85 GLU A N 1
ATOM 708 C CA . GLU A 1 85 ? 26.357 1.649 -38.536 1.00 88.25 85 GLU A CA 1
ATOM 709 C C . GLU A 1 85 ? 27.225 2.881 -38.827 1.00 88.25 85 GLU A C 1
ATOM 711 O O . GLU A 1 85 ? 27.816 2.985 -39.906 1.00 88.25 85 GLU A O 1
ATOM 716 N N . LEU A 1 86 ? 27.377 3.784 -37.852 1.00 90.25 86 LEU A N 1
ATOM 717 C CA . LEU A 1 86 ? 28.252 4.952 -37.967 1.00 90.25 86 LEU A CA 1
ATOM 718 C C . LEU A 1 86 ? 29.723 4.563 -38.135 1.00 90.25 86 LEU A C 1
ATOM 720 O O . LEU A 1 86 ? 30.430 5.210 -38.909 1.00 90.25 86 LEU A O 1
ATOM 724 N N . ALA A 1 87 ? 30.204 3.530 -37.439 1.00 92.62 87 ALA A N 1
ATOM 725 C CA . ALA A 1 87 ? 31.574 3.049 -37.593 1.00 92.62 87 ALA A CA 1
ATOM 726 C C . ALA A 1 87 ? 31.834 2.530 -39.018 1.00 92.62 87 ALA A C 1
ATOM 728 O O . ALA A 1 87 ? 32.819 2.930 -39.640 1.00 92.62 87 ALA A O 1
ATOM 729 N N . VAL A 1 88 ? 30.920 1.720 -39.567 1.00 89.56 88 VAL A N 1
ATOM 730 C CA . VAL A 1 88 ? 31.004 1.225 -40.955 1.00 89.56 88 VAL A CA 1
ATOM 731 C C . VAL A 1 88 ? 30.972 2.382 -41.954 1.00 89.56 88 VAL A C 1
ATOM 733 O O . VAL A 1 88 ? 31.782 2.424 -42.879 1.00 89.56 88 VAL A O 1
ATOM 736 N N . LEU A 1 89 ? 30.069 3.345 -41.756 1.00 88.50 89 LEU A N 1
ATOM 737 C CA . LEU A 1 89 ? 29.961 4.532 -42.606 1.00 88.50 89 LEU A CA 1
ATOM 738 C C . LEU A 1 89 ? 31.237 5.377 -42.590 1.00 88.50 89 LEU A C 1
ATOM 740 O O . LEU A 1 89 ? 31.685 5.818 -43.646 1.00 88.50 89 LEU A O 1
ATOM 744 N N . ARG A 1 90 ? 31.848 5.578 -41.417 1.00 93.19 90 ARG A N 1
ATOM 745 C CA . ARG A 1 90 ? 33.112 6.317 -41.288 1.00 93.19 90 ARG A CA 1
ATOM 746 C C . ARG A 1 90 ? 34.243 5.635 -42.053 1.00 93.19 90 ARG A C 1
ATOM 748 O O . ARG A 1 90 ? 34.950 6.325 -42.778 1.00 93.19 90 ARG A O 1
ATOM 755 N N . VAL A 1 91 ? 34.372 4.309 -41.945 1.00 91.50 91 VAL A N 1
ATOM 756 C CA . VAL A 1 91 ? 35.383 3.537 -42.694 1.00 91.50 91 VAL A CA 1
ATOM 757 C C . VAL A 1 91 ? 35.170 3.680 -44.199 1.00 91.50 91 VAL A C 1
ATOM 759 O O . VAL A 1 91 ? 36.089 4.096 -44.900 1.00 91.50 91 VAL A O 1
ATOM 762 N N . LYS A 1 92 ? 33.944 3.444 -44.689 1.00 87.19 92 LYS A N 1
ATOM 763 C CA . LYS A 1 92 ? 33.618 3.606 -46.116 1.00 87.19 92 LYS A CA 1
ATOM 764 C C . LYS A 1 92 ? 33.885 5.027 -46.618 1.00 87.19 92 LYS A C 1
ATOM 766 O O . LYS A 1 92 ? 34.367 5.200 -47.733 1.00 87.19 92 LYS A O 1
ATOM 771 N N . ASN A 1 93 ? 33.592 6.047 -45.809 1.00 88.19 93 ASN A N 1
ATOM 772 C CA . ASN A 1 93 ? 33.874 7.434 -46.171 1.00 88.19 93 ASN A CA 1
ATOM 773 C C . ASN A 1 93 ? 35.381 7.689 -46.299 1.00 88.19 93 ASN A C 1
ATOM 775 O O . ASN A 1 93 ? 35.807 8.323 -47.257 1.00 88.19 93 ASN A O 1
ATOM 779 N N . THR A 1 94 ? 36.193 7.174 -45.371 1.00 90.06 94 THR A N 1
ATOM 780 C CA . THR A 1 94 ? 37.656 7.277 -45.463 1.00 90.06 94 THR A CA 1
ATOM 781 C C . THR A 1 94 ? 38.203 6.549 -46.694 1.00 90.06 94 THR A C 1
ATOM 783 O O . THR A 1 94 ? 39.036 7.107 -47.400 1.00 90.06 94 THR A O 1
ATOM 786 N N . GLU A 1 95 ? 37.702 5.351 -47.007 1.00 86.94 95 GLU A N 1
ATOM 787 C CA . GLU A 1 95 ? 38.089 4.607 -48.217 1.00 86.94 95 GLU A CA 1
ATOM 788 C C . GLU A 1 95 ? 37.732 5.371 -49.505 1.00 86.94 95 GLU A C 1
ATOM 790 O O . GLU A 1 95 ? 38.531 5.416 -50.442 1.00 86.94 95 GLU A O 1
ATOM 795 N N . LEU A 1 96 ? 36.563 6.022 -49.547 1.00 85.75 96 LEU A N 1
ATOM 796 C CA . LEU A 1 96 ? 36.160 6.890 -50.659 1.00 85.75 96 LEU A CA 1
ATOM 797 C C . LEU A 1 96 ? 37.062 8.127 -50.787 1.00 85.75 96 LEU A C 1
ATOM 799 O O . LEU A 1 96 ? 37.471 8.466 -51.901 1.00 85.75 96 LEU A O 1
ATOM 803 N N . ASP A 1 97 ? 37.407 8.773 -49.669 1.00 86.38 97 ASP A N 1
ATOM 804 C CA . ASP A 1 97 ? 38.327 9.915 -49.653 1.00 86.38 97 ASP A CA 1
ATOM 805 C C . ASP A 1 97 ? 39.710 9.518 -50.195 1.00 86.38 97 ASP A C 1
ATOM 807 O O . ASP A 1 97 ? 40.291 10.248 -51.001 1.00 86.38 97 ASP A O 1
ATOM 811 N N . GLU A 1 98 ? 40.236 8.350 -49.814 1.00 85.56 98 GLU A N 1
ATOM 812 C CA . GLU A 1 98 ? 41.508 7.835 -50.332 1.00 85.56 98 GLU A CA 1
ATOM 813 C C . GLU A 1 98 ? 41.441 7.482 -51.821 1.00 85.56 98 GLU A C 1
ATOM 815 O O . GLU A 1 98 ? 42.352 7.828 -52.580 1.00 85.56 98 GLU A O 1
ATOM 820 N N . LEU A 1 99 ? 40.359 6.830 -52.258 1.00 83.56 99 LEU A N 1
ATOM 821 C CA . LEU A 1 99 ? 40.151 6.473 -53.659 1.00 83.56 99 LEU A CA 1
ATOM 822 C C . LEU A 1 99 ? 40.094 7.716 -54.557 1.00 83.56 99 LEU A C 1
ATOM 824 O O . LEU A 1 99 ? 40.649 7.702 -55.653 1.00 83.56 99 LEU A O 1
ATOM 828 N N . SER A 1 100 ? 39.472 8.799 -54.079 1.00 82.06 100 SER A N 1
ATOM 829 C CA . SER A 1 100 ? 39.346 10.063 -54.820 1.00 82.06 100 SER A CA 1
ATOM 830 C C . SER A 1 100 ? 40.690 10.735 -55.126 1.00 82.06 100 SER A C 1
ATOM 832 O O . SER A 1 100 ? 40.801 11.487 -56.091 1.00 82.06 100 SER A O 1
ATOM 834 N N . ARG A 1 101 ? 41.719 10.456 -54.316 1.00 82.69 101 ARG A N 1
ATOM 835 C CA . ARG A 1 101 ? 43.068 11.024 -54.454 1.00 82.69 101 ARG A CA 1
ATOM 836 C C . ARG A 1 101 ? 43.991 10.183 -55.336 1.00 82.69 101 ARG A C 1
ATOM 838 O O . ARG A 1 101 ? 45.112 10.608 -55.600 1.00 82.69 101 ARG A O 1
ATOM 845 N N . ARG A 1 102 ? 43.576 8.979 -55.742 1.00 77.88 102 ARG A N 1
ATOM 846 C CA . ARG A 1 102 ? 44.418 8.043 -56.499 1.00 77.88 102 ARG A CA 1
ATOM 847 C C . ARG A 1 102 ? 44.242 8.257 -58.008 1.00 77.88 102 ARG A C 1
ATOM 849 O O . ARG A 1 102 ? 43.126 8.251 -58.507 1.00 77.88 102 ARG A O 1
ATOM 856 N N . GLU A 1 103 ? 45.352 8.379 -58.737 1.00 69.62 103 GLU A N 1
ATOM 857 C CA . GLU A 1 103 ? 45.372 8.610 -60.198 1.00 69.62 103 GLU A CA 1
ATOM 858 C C . GLU A 1 103 ? 45.241 7.333 -61.058 1.00 69.62 103 GLU A C 1
ATOM 860 O O . GLU A 1 103 ? 45.061 7.418 -62.272 1.00 69.62 103 GLU A O 1
ATOM 865 N N . ASP A 1 104 ? 45.287 6.139 -60.453 1.00 77.44 104 ASP A N 1
ATOM 866 C CA . ASP A 1 104 ? 45.124 4.865 -61.168 1.00 77.44 104 ASP A CA 1
ATOM 867 C C . ASP A 1 104 ? 43.650 4.581 -61.503 1.00 77.44 104 ASP A C 1
ATOM 869 O O . ASP A 1 104 ? 42.839 4.223 -60.643 1.00 77.44 104 ASP A O 1
ATOM 873 N N . THR A 1 105 ? 43.321 4.704 -62.788 1.00 73.31 105 THR A N 1
ATOM 874 C CA . THR A 1 105 ? 41.952 4.602 -63.305 1.00 73.31 105 THR A CA 1
ATOM 875 C C . THR A 1 105 ? 41.371 3.180 -63.249 1.00 73.31 105 THR A C 1
ATOM 877 O O . THR A 1 105 ? 40.156 3.029 -63.124 1.00 73.31 105 THR A O 1
ATOM 880 N N . ILE A 1 106 ? 42.194 2.124 -63.316 1.00 76.50 106 ILE A N 1
ATOM 881 C CA . ILE A 1 106 ? 41.704 0.731 -63.321 1.00 76.50 106 ILE A CA 1
ATOM 882 C C . ILE A 1 106 ? 41.347 0.300 -61.898 1.00 76.50 106 ILE A C 1
ATOM 884 O O . ILE A 1 106 ? 40.259 -0.236 -61.665 1.00 76.50 106 ILE A O 1
ATOM 888 N N . HIS A 1 107 ? 42.223 0.588 -60.933 1.00 73.50 107 HIS A N 1
ATOM 889 C CA . HIS A 1 107 ? 41.944 0.324 -59.521 1.00 73.50 107 HIS A CA 1
ATOM 890 C C . HIS A 1 107 ? 40.794 1.184 -58.985 1.00 73.50 107 HIS A C 1
ATOM 892 O O . HIS A 1 107 ? 40.007 0.703 -58.171 1.00 73.50 107 HIS A O 1
ATOM 898 N N . TYR A 1 108 ? 40.649 2.420 -59.476 1.00 78.25 108 TYR A N 1
ATOM 899 C CA . TYR A 1 108 ? 39.493 3.264 -59.180 1.00 78.25 108 TYR A CA 1
ATOM 900 C C . TYR A 1 108 ? 38.172 2.578 -59.558 1.00 78.25 108 TYR A C 1
ATOM 902 O O . TYR A 1 108 ? 37.288 2.441 -58.714 1.00 78.25 108 TYR A O 1
ATOM 910 N N . LEU A 1 109 ? 38.049 2.087 -60.798 1.00 78.06 109 LEU A N 1
ATOM 911 C CA . LEU A 1 109 ? 36.816 1.466 -61.296 1.00 78.06 109 LEU A CA 1
ATOM 912 C C . LEU A 1 109 ? 36.423 0.201 -60.515 1.00 78.06 109 LEU A C 1
ATOM 914 O O . LEU A 1 109 ? 35.240 0.002 -60.238 1.00 78.06 109 LEU A O 1
ATOM 918 N N . GLN A 1 110 ? 37.398 -0.629 -60.131 1.00 77.81 110 GLN A N 1
ATOM 919 C CA . GLN A 1 110 ? 37.149 -1.857 -59.366 1.00 77.81 110 GLN A CA 1
ATOM 920 C C . GLN A 1 110 ? 36.703 -1.567 -57.925 1.00 77.81 110 GLN A C 1
ATOM 922 O O . GLN A 1 110 ? 35.702 -2.118 -57.468 1.00 77.81 110 GLN A O 1
ATOM 927 N N . SER A 1 111 ? 37.401 -0.673 -57.219 1.00 78.00 111 SER A N 1
ATOM 928 C CA . SER A 1 111 ? 37.085 -0.341 -55.823 1.00 78.00 111 SER A CA 1
ATOM 929 C C . SER A 1 111 ? 35.814 0.501 -55.688 1.00 78.00 111 SER A C 1
ATOM 931 O O . SER A 1 111 ? 35.068 0.363 -54.717 1.00 78.00 111 SER A O 1
ATOM 933 N N . PHE A 1 112 ? 35.519 1.355 -56.673 1.00 78.88 112 PHE A N 1
ATOM 934 C CA . PHE A 1 112 ? 34.299 2.159 -56.679 1.00 78.88 112 PHE A CA 1
ATOM 935 C C . PHE A 1 112 ? 33.041 1.278 -56.743 1.00 78.88 112 PHE A C 1
ATOM 937 O O . PHE A 1 112 ? 32.103 1.501 -55.980 1.00 78.88 112 PHE A O 1
ATOM 944 N N . GLN A 1 113 ? 33.035 0.222 -57.568 1.00 77.12 113 GLN A N 1
ATOM 945 C CA . GLN A 1 113 ? 31.903 -0.713 -57.648 1.00 77.12 113 GLN A CA 1
ATOM 946 C C . GLN A 1 113 ? 31.589 -1.401 -56.310 1.00 77.12 113 GLN A C 1
ATOM 948 O O . GLN A 1 113 ? 30.416 -1.551 -55.964 1.00 77.12 113 GLN A O 1
ATOM 953 N N . SER A 1 114 ? 32.605 -1.776 -55.526 1.00 75.44 114 SER A N 1
ATOM 954 C CA . SER A 1 114 ? 32.389 -2.366 -54.197 1.00 75.44 114 SER A CA 1
ATOM 955 C C . SER A 1 114 ? 31.881 -1.360 -53.158 1.00 75.44 114 SER A C 1
ATOM 957 O O . SER A 1 114 ? 31.097 -1.728 -52.284 1.00 75.44 114 SER A O 1
ATOM 959 N N . LEU A 1 115 ? 32.287 -0.090 -53.256 1.00 74.69 115 LEU A N 1
ATOM 960 C CA . LEU A 1 115 ? 31.948 0.953 -52.279 1.00 74.69 115 LEU A CA 1
ATOM 961 C C . LEU A 1 115 ? 30.552 1.549 -52.489 1.00 74.69 115 LEU A C 1
ATOM 963 O O . LEU A 1 115 ? 29.898 1.927 -51.517 1.00 74.69 115 LEU A O 1
ATOM 967 N N . VAL A 1 116 ? 30.078 1.597 -53.738 1.00 71.88 116 VAL A N 1
ATOM 968 C CA . VAL A 1 116 ? 28.757 2.140 -54.100 1.00 71.88 116 VAL A CA 1
ATOM 969 C C . VAL A 1 116 ? 27.608 1.278 -53.582 1.00 71.88 116 VAL A C 1
ATOM 971 O O . VAL A 1 116 ? 26.500 1.784 -53.431 1.00 71.88 116 VAL A O 1
ATOM 974 N N . THR A 1 117 ? 27.850 0.002 -53.263 1.00 71.38 117 THR A N 1
ATOM 975 C CA . THR A 1 117 ? 26.812 -0.860 -52.686 1.00 71.38 117 THR A CA 1
ATOM 976 C C . THR A 1 117 ? 26.507 -0.400 -51.252 1.00 71.38 117 THR A C 1
ATOM 978 O O . THR A 1 117 ? 27.369 -0.533 -50.365 1.00 71.38 117 THR A O 1
ATOM 981 N N . PRO A 1 118 ? 25.311 0.165 -50.992 1.00 64.38 118 PRO A N 1
ATOM 982 C CA . PRO A 1 118 ? 24.955 0.594 -49.652 1.00 64.38 118 PRO A CA 1
ATOM 983 C C . PRO A 1 118 ? 24.830 -0.644 -48.751 1.00 64.38 118 PRO A C 1
ATOM 985 O O . PRO A 1 118 ? 24.353 -1.684 -49.208 1.00 64.38 118 PRO A O 1
ATOM 988 N N . PRO A 1 119 ? 25.273 -0.574 -47.486 1.00 64.81 119 PRO A N 1
ATOM 989 C CA . PRO A 1 119 ? 24.908 -1.584 -46.499 1.00 64.81 119 PRO A CA 1
ATOM 990 C C . PRO A 1 119 ? 23.383 -1.745 -46.448 1.00 64.81 119 PRO A C 1
ATOM 992 O O . PRO A 1 119 ? 22.653 -0.762 -46.575 1.00 64.81 119 PRO A O 1
ATOM 995 N N . GLU A 1 120 ? 22.888 -2.968 -46.260 1.00 65.06 120 GLU A N 1
ATOM 996 C CA . GLU A 1 120 ? 21.482 -3.163 -45.902 1.00 65.06 120 GLU A CA 1
ATOM 997 C C . GLU A 1 120 ? 21.258 -2.578 -44.505 1.00 65.06 120 GLU A C 1
ATOM 999 O O . GLU A 1 120 ? 21.728 -3.123 -43.507 1.00 65.06 120 GLU A O 1
ATOM 1004 N N . TYR A 1 121 ? 20.567 -1.442 -44.439 1.00 66.38 121 TYR A N 1
ATOM 1005 C CA . TYR A 1 121 ? 20.173 -0.822 -43.180 1.00 66.38 121 TYR A CA 1
ATOM 1006 C C . TYR A 1 121 ? 18.774 -1.295 -42.806 1.00 66.38 121 TYR A C 1
ATOM 1008 O O . TYR A 1 121 ? 17.803 -1.066 -43.532 1.00 66.38 121 TYR A O 1
ATOM 1016 N N . SER A 1 122 ? 18.650 -1.937 -41.652 1.00 62.94 122 SER A N 1
ATOM 1017 C CA . SER A 1 122 ? 17.348 -2.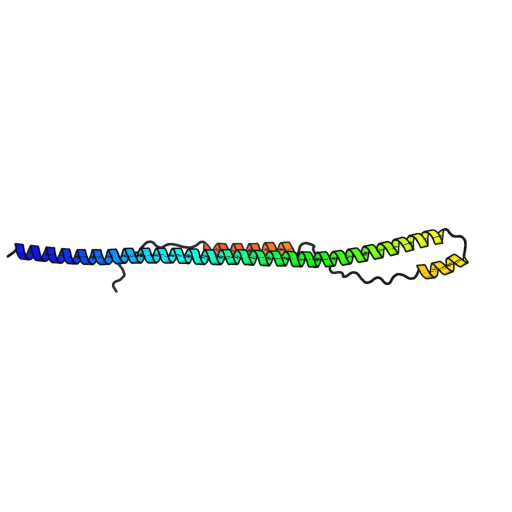183 -41.039 1.00 62.94 122 SER A CA 1
ATOM 1018 C C . SER A 1 122 ? 16.735 -0.853 -40.593 1.00 62.94 122 SER A C 1
ATOM 1020 O O . SER A 1 122 ? 17.373 -0.095 -39.868 1.00 62.94 122 SER A O 1
ATOM 1022 N N . GLN A 1 123 ? 15.494 -0.563 -41.006 1.00 64.12 123 GLN A N 1
ATOM 1023 C CA . GLN A 1 123 ? 14.772 0.617 -40.520 1.00 64.12 123 GLN A CA 1
ATOM 1024 C C . GLN A 1 123 ? 14.720 0.597 -38.989 1.00 64.12 123 GLN A C 1
ATOM 1026 O O . GLN A 1 123 ? 14.282 -0.386 -38.387 1.00 64.12 123 GLN A O 1
ATOM 1031 N N . LEU A 1 124 ? 15.167 1.687 -38.364 1.00 65.00 124 LEU A N 1
ATOM 1032 C CA . LEU A 1 124 ? 15.091 1.831 -36.917 1.00 65.00 124 LEU A CA 1
ATOM 1033 C C . LEU A 1 124 ? 13.618 1.838 -36.500 1.00 65.00 124 LEU A C 1
ATOM 1035 O O . LEU A 1 124 ? 12.814 2.538 -37.128 1.00 65.00 124 LEU A O 1
ATOM 1039 N N . PRO A 1 125 ? 13.238 1.093 -35.450 1.00 60.38 125 PRO A N 1
ATOM 1040 C CA . PRO A 1 125 ? 11.874 1.136 -34.960 1.00 60.38 125 PRO A CA 1
ATOM 1041 C C . PRO A 1 125 ? 11.525 2.580 -34.578 1.00 60.38 125 PRO A C 1
ATOM 1043 O O . PRO A 1 125 ? 12.159 3.186 -33.717 1.00 60.38 125 PRO A O 1
ATOM 1046 N N . THR A 1 126 ? 10.482 3.127 -35.207 1.00 57.00 126 THR A N 1
ATOM 1047 C CA . THR A 1 126 ? 9.953 4.500 -35.039 1.00 57.00 126 THR A CA 1
ATOM 1048 C C . THR A 1 126 ? 9.478 4.813 -33.605 1.00 57.00 126 THR A C 1
ATOM 1050 O O . THR A 1 126 ? 8.972 5.891 -33.321 1.00 57.00 126 THR A O 1
ATOM 1053 N N . ILE A 1 127 ? 9.634 3.873 -32.675 1.00 55.06 127 ILE A N 1
ATOM 1054 C CA . ILE A 1 127 ? 8.944 3.815 -31.386 1.00 55.06 127 ILE A CA 1
ATOM 1055 C C . ILE A 1 127 ? 9.532 4.801 -30.355 1.00 55.06 127 ILE A C 1
ATOM 1057 O O . ILE A 1 127 ? 8.854 5.157 -29.398 1.00 55.06 127 ILE A O 1
ATOM 1061 N N . MET A 1 128 ? 10.748 5.323 -30.556 1.00 52.41 128 MET A N 1
ATOM 1062 C CA . MET A 1 128 ? 11.467 6.077 -29.514 1.00 52.41 128 MET A CA 1
ATOM 1063 C C . MET A 1 128 ? 11.340 7.610 -29.536 1.00 52.41 128 MET A C 1
ATOM 1065 O O . MET A 1 128 ? 11.900 8.272 -28.666 1.00 52.41 128 MET A O 1
ATOM 1069 N N . THR A 1 129 ? 10.610 8.213 -30.477 1.00 52.50 129 THR A N 1
ATOM 1070 C CA . THR A 1 129 ? 10.410 9.681 -30.497 1.00 52.50 129 THR A CA 1
ATOM 1071 C C . THR A 1 129 ? 9.162 10.143 -29.734 1.00 52.50 129 THR A C 1
ATOM 1073 O O . THR A 1 129 ? 8.948 11.345 -29.564 1.00 52.50 129 THR A O 1
ATOM 1076 N N . GLY A 1 130 ? 8.345 9.209 -29.234 1.00 53.28 130 GLY A N 1
ATOM 1077 C CA . GLY A 1 130 ? 7.148 9.494 -28.445 1.00 53.28 130 GLY A CA 1
ATOM 1078 C C . GLY A 1 130 ? 7.450 9.675 -26.956 1.00 53.28 130 GLY A C 1
ATOM 1079 O O . GLY A 1 130 ? 7.702 8.700 -26.265 1.00 53.28 130 GLY A O 1
ATOM 1080 N N . SER A 1 131 ? 7.387 10.927 -26.487 1.00 55.19 131 SER A N 1
ATOM 1081 C CA . SER A 1 131 ? 7.329 11.386 -25.085 1.00 55.19 131 SER A CA 1
ATOM 1082 C C . SER A 1 131 ? 8.077 10.538 -24.041 1.00 55.19 131 SER A C 1
ATOM 1084 O O . SER A 1 131 ? 7.542 9.587 -23.477 1.00 55.19 131 SER A O 1
ATOM 1086 N N . PHE A 1 132 ? 9.267 11.001 -23.654 1.00 56.53 132 PHE A N 1
ATOM 1087 C CA . PHE A 1 132 ? 10.076 10.508 -22.527 1.00 56.53 132 PHE A CA 1
ATOM 1088 C C . PHE A 1 132 ? 9.407 10.626 -21.131 1.00 56.53 132 PHE A C 1
ATOM 1090 O O . PHE A 1 132 ? 10.077 10.465 -20.112 1.00 56.53 132 PHE A O 1
ATOM 1097 N N . TYR A 1 133 ? 8.101 10.911 -21.042 1.00 58.47 133 TYR A N 1
ATOM 1098 C CA . TYR A 1 133 ? 7.407 11.220 -19.785 1.00 58.47 133 TYR A CA 1
ATOM 1099 C C . TYR A 1 133 ? 6.167 10.351 -19.467 1.00 58.47 133 TYR A C 1
ATOM 1101 O O . TYR A 1 133 ? 5.198 10.892 -18.932 1.00 58.47 133 TYR A O 1
ATOM 1109 N N . PRO A 1 134 ? 6.157 9.019 -19.698 1.00 67.06 134 PRO A N 1
ATOM 1110 C CA . PRO A 1 134 ? 4.991 8.182 -19.377 1.00 67.06 134 PRO A CA 1
ATOM 1111 C C . PRO A 1 134 ? 4.705 8.096 -17.866 1.00 67.06 134 PRO A C 1
ATOM 1113 O O . PRO A 1 134 ? 3.590 7.798 -17.448 1.00 67.06 134 PRO A O 1
ATOM 1116 N N . PHE A 1 135 ? 5.695 8.388 -17.018 1.00 71.75 135 PHE A N 1
ATOM 1117 C CA . PHE A 1 135 ? 5.567 8.237 -15.567 1.00 71.75 135 PHE A CA 1
ATOM 1118 C C . PHE A 1 135 ? 4.843 9.401 -14.878 1.00 71.75 135 PHE A C 1
ATOM 1120 O O . PHE A 1 135 ? 4.357 9.237 -13.760 1.00 71.75 135 PHE A O 1
ATOM 1127 N N . LYS A 1 136 ? 4.729 10.568 -15.528 1.00 72.81 136 LYS A N 1
ATOM 1128 C CA . LYS A 1 136 ? 4.037 11.732 -14.949 1.00 72.81 136 LYS A CA 1
ATOM 1129 C C . LYS A 1 136 ? 2.540 11.462 -14.763 1.00 72.81 136 LYS A C 1
ATOM 1131 O O . LYS A 1 136 ? 1.979 11.833 -13.734 1.00 72.81 136 LYS A O 1
ATOM 1136 N N . ASP A 1 137 ? 1.934 10.766 -15.720 1.00 78.19 137 ASP A N 1
ATOM 1137 C CA . ASP A 1 137 ? 0.512 10.413 -15.697 1.00 78.19 137 ASP A CA 1
ATOM 1138 C C . ASP A 1 137 ? 0.206 9.317 -14.666 1.00 78.19 137 ASP A C 1
ATOM 1140 O O . ASP A 1 137 ? -0.851 9.314 -14.039 1.00 78.19 137 ASP A O 1
ATOM 1144 N N . VAL A 1 138 ? 1.164 8.417 -14.416 1.00 76.75 138 VAL A N 1
ATOM 1145 C CA . VAL A 1 138 ? 1.055 7.402 -13.355 1.00 76.75 138 VAL A CA 1
ATOM 1146 C C . VAL A 1 138 ? 1.008 8.066 -11.977 1.00 76.75 138 VAL A C 1
ATOM 1148 O O . VAL A 1 138 ? 0.188 7.699 -11.135 1.00 76.75 138 VAL A O 1
ATOM 1151 N N . VAL A 1 139 ? 1.862 9.067 -11.747 1.00 78.44 139 VAL A N 1
ATOM 1152 C CA . VAL A 1 139 ? 1.916 9.795 -10.471 1.00 78.44 139 VAL A CA 1
ATOM 1153 C C . VAL A 1 139 ? 0.641 10.607 -10.240 1.00 78.44 139 VAL A C 1
ATOM 1155 O O . VAL A 1 139 ? 0.078 10.541 -9.148 1.00 78.44 139 VAL A O 1
ATOM 1158 N N . SER A 1 140 ? 0.152 11.328 -11.253 1.00 80.62 140 SER A N 1
ATOM 1159 C CA . SER A 1 140 ? -1.070 12.133 -11.131 1.00 80.62 140 SER A CA 1
ATOM 1160 C C . SER A 1 140 ? -2.317 11.271 -10.907 1.00 80.62 140 SER A C 1
ATOM 1162 O O . SER A 1 140 ? -3.157 11.616 -10.073 1.00 80.62 140 SER A O 1
ATOM 1164 N N . LEU A 1 141 ? -2.415 10.116 -11.577 1.00 81.19 141 LEU A N 1
ATOM 1165 C CA . LEU A 1 141 ? -3.505 9.162 -11.372 1.00 81.19 141 LEU A CA 1
ATOM 1166 C C . LEU A 1 141 ? -3.520 8.619 -9.938 1.00 81.19 141 LEU A C 1
ATOM 1168 O O . LEU A 1 141 ? -4.573 8.593 -9.299 1.00 81.19 141 LEU A O 1
ATOM 1172 N N . LEU A 1 142 ? -2.361 8.198 -9.425 1.00 81.38 142 LEU A N 1
ATOM 1173 C CA . LEU A 1 142 ? -2.247 7.694 -8.056 1.00 81.38 142 LEU A CA 1
ATOM 1174 C C . LEU A 1 142 ? -2.597 8.774 -7.036 1.00 81.38 142 LEU A C 1
ATOM 1176 O O . LEU A 1 142 ? -3.356 8.507 -6.106 1.00 81.38 142 LEU A O 1
ATOM 1180 N N . GLN A 1 143 ? -2.096 9.993 -7.233 1.00 81.69 143 GLN A N 1
ATOM 1181 C CA . GLN A 1 143 ? -2.396 11.117 -6.355 1.00 81.69 143 GLN A CA 1
ATOM 1182 C C . GLN A 1 143 ? -3.908 11.376 -6.269 1.00 81.69 143 GLN A C 1
ATOM 1184 O O . GLN A 1 143 ? -4.454 11.422 -5.167 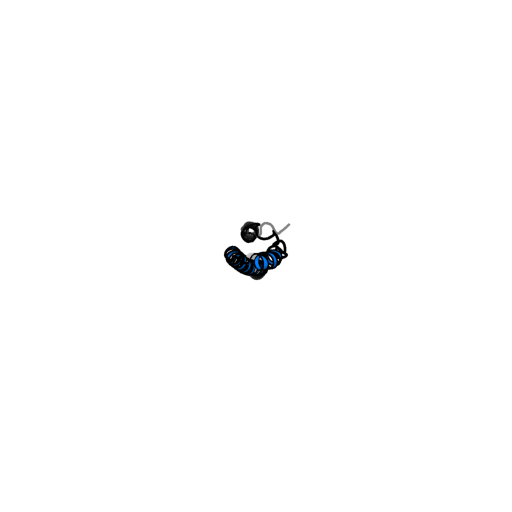1.00 81.69 143 GLN A O 1
ATOM 1189 N N . GLY A 1 144 ? -4.604 11.440 -7.409 1.00 81.75 144 GLY A N 1
ATOM 1190 C CA . GLY A 1 144 ? -6.055 11.645 -7.430 1.00 81.75 144 GLY A CA 1
ATOM 1191 C C . GLY A 1 144 ? -6.847 10.519 -6.753 1.00 81.75 144 GLY A C 1
ATOM 1192 O O . GLY A 1 144 ? -7.853 10.777 -6.091 1.00 81.75 144 GLY A O 1
ATOM 1193 N N . GLN A 1 145 ? -6.394 9.264 -6.867 1.00 81.56 145 GLN A N 1
ATOM 1194 C CA . GLN A 1 145 ? -7.035 8.136 -6.181 1.00 81.56 145 GLN A CA 1
ATOM 1195 C C . GLN A 1 145 ? -6.890 8.224 -4.657 1.00 81.56 145 GLN A C 1
ATOM 1197 O O . GLN A 1 145 ? -7.868 8.000 -3.941 1.00 81.56 145 GLN A O 1
ATOM 1202 N N . PHE A 1 146 ? -5.704 8.577 -4.155 1.00 80.75 146 PHE A N 1
ATOM 1203 C CA . PHE A 1 146 ? -5.474 8.721 -2.715 1.00 80.75 146 PHE A CA 1
ATOM 1204 C C . PHE A 1 146 ? -6.245 9.898 -2.114 1.00 80.75 146 PHE A C 1
ATOM 1206 O O . PHE A 1 146 ? -6.848 9.741 -1.054 1.00 80.75 146 PHE A O 1
ATOM 1213 N N . GLU A 1 147 ? -6.276 11.048 -2.792 1.00 81.00 147 GLU A N 1
ATOM 1214 C CA . GLU A 1 147 ? -7.028 12.225 -2.337 1.00 81.00 147 GLU A CA 1
ATOM 1215 C C . GLU A 1 147 ? -8.527 11.924 -2.197 1.00 81.00 147 GLU A C 1
ATOM 1217 O O . GLU A 1 147 ? -9.141 12.286 -1.192 1.00 81.00 147 GLU A O 1
ATOM 1222 N N . LYS A 1 148 ? -9.101 11.175 -3.150 1.00 80.69 148 LYS A N 1
ATOM 1223 C CA . LYS A 1 148 ? -10.498 10.732 -3.081 1.00 80.69 148 LYS A CA 1
ATOM 1224 C C . LYS A 1 148 ? -10.758 9.851 -1.855 1.00 80.69 148 LYS A C 1
ATOM 1226 O O . LYS A 1 148 ? -11.668 10.142 -1.084 1.00 80.69 148 LYS A O 1
ATOM 1231 N N . ILE A 1 149 ? -9.936 8.817 -1.653 1.00 76.06 149 ILE A N 1
ATOM 1232 C CA . ILE A 1 149 ? -10.080 7.875 -0.529 1.00 76.06 149 ILE A CA 1
ATOM 1233 C C . ILE A 1 149 ? -9.971 8.603 0.818 1.00 76.06 149 ILE A C 1
ATOM 1235 O O . ILE A 1 149 ? -10.744 8.327 1.731 1.00 76.06 149 ILE A O 1
ATOM 1239 N N . LEU A 1 150 ? -9.038 9.549 0.950 1.00 74.12 150 LEU A N 1
ATOM 1240 C CA . LEU A 1 150 ? -8.835 10.303 2.191 1.00 74.12 150 LEU A CA 1
ATOM 1241 C C . LEU A 1 150 ? -10.024 11.211 2.538 1.00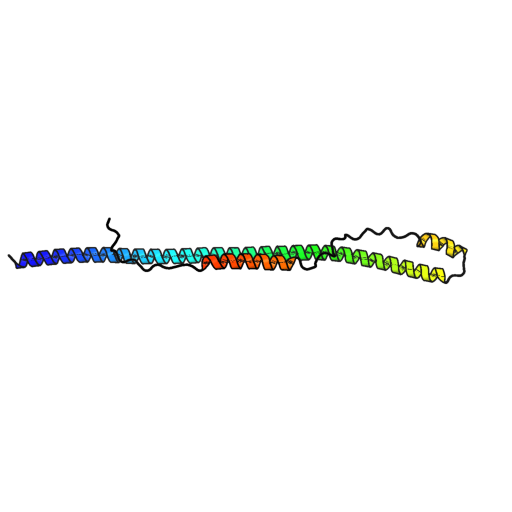 74.12 150 LEU A C 1
ATOM 1243 O O . LEU A 1 150 ? -10.329 11.376 3.721 1.00 74.12 150 LEU A O 1
ATOM 1247 N N . SER A 1 151 ? -10.708 11.768 1.534 1.00 77.00 151 SER A N 1
ATOM 1248 C CA . SER A 1 151 ? -11.863 12.649 1.753 1.00 77.00 151 SER A CA 1
ATOM 1249 C C . SER A 1 151 ? -13.086 11.929 2.341 1.00 77.00 151 SER A C 1
ATOM 1251 O O . SER A 1 151 ? -13.809 12.511 3.148 1.00 77.00 151 SER A O 1
ATOM 1253 N N . ASP A 1 152 ? -13.276 10.646 2.018 1.00 70.75 152 ASP A N 1
ATOM 1254 C CA . ASP A 1 152 ? -14.435 9.863 2.468 1.00 70.75 152 ASP A CA 1
ATOM 1255 C C . ASP A 1 152 ? -14.315 9.414 3.941 1.00 70.75 152 ASP A C 1
ATOM 1257 O O . ASP A 1 152 ? -15.314 9.138 4.603 1.00 70.75 152 ASP A O 1
ATOM 1261 N N . VAL A 1 153 ? -13.097 9.367 4.493 1.00 67.19 153 VAL A N 1
ATOM 1262 C CA . VAL A 1 153 ? -12.818 8.827 5.841 1.00 67.19 153 VAL A CA 1
ATOM 1263 C C . VAL A 1 153 ? -12.999 9.874 6.957 1.00 67.19 153 VAL A C 1
ATOM 1265 O O . VAL A 1 153 ? -13.071 9.531 8.134 1.00 67.19 153 VAL A O 1
ATOM 1268 N N . THR A 1 154 ? -13.102 11.168 6.635 1.00 60.72 154 THR A N 1
ATOM 1269 C CA . THR A 1 154 ? -12.949 12.254 7.627 1.00 60.72 154 THR A CA 1
ATOM 1270 C C . THR A 1 154 ? -14.166 12.485 8.542 1.00 60.72 154 THR A C 1
ATOM 1272 O O . THR A 1 154 ? -14.076 13.254 9.498 1.00 60.72 154 THR A O 1
ATOM 1275 N N . THR A 1 155 ? -15.311 11.840 8.305 1.00 58.88 155 THR A N 1
ATOM 1276 C CA . THR A 1 155 ? -16.536 12.054 9.102 1.00 58.88 155 THR A CA 1
ATOM 1277 C C . THR A 1 155 ? -16.857 10.863 10.001 1.00 58.88 155 THR A C 1
ATOM 1279 O O . THR A 1 155 ? -17.669 10.008 9.667 1.00 58.88 155 THR A O 1
ATOM 1282 N N . VAL A 1 156 ? -16.264 10.835 11.198 1.00 62.94 156 VAL A N 1
ATOM 1283 C CA . VAL A 1 156 ? -16.691 9.925 12.273 1.00 62.94 156 VAL A CA 1
ATOM 1284 C C . VAL A 1 156 ? -17.163 10.753 13.466 1.00 62.94 156 VAL A C 1
ATOM 1286 O O . VAL A 1 156 ? -16.372 11.409 14.139 1.00 62.94 156 VAL A O 1
ATOM 1289 N N . LEU A 1 157 ? -18.473 10.736 13.723 1.00 64.00 157 LEU A N 1
ATOM 1290 C CA . LEU A 1 157 ? -19.073 11.335 14.915 1.00 64.00 157 LEU A CA 1
ATOM 1291 C C . LEU A 1 157 ? -19.264 10.248 15.975 1.00 64.00 157 LEU A C 1
ATOM 1293 O O . LEU A 1 157 ? -20.082 9.345 15.806 1.00 64.00 157 LEU A O 1
ATOM 1297 N N . ILE A 1 158 ? -18.539 10.351 17.089 1.00 68.00 158 ILE A N 1
ATOM 1298 C CA . ILE A 1 158 ? -18.839 9.561 18.287 1.00 68.00 158 ILE A CA 1
ATOM 1299 C C . ILE A 1 158 ? -20.040 10.222 18.964 1.00 68.00 158 ILE A C 1
ATOM 1301 O O . ILE A 1 158 ? -19.934 11.324 19.504 1.00 68.00 158 ILE A O 1
ATOM 1305 N N . LEU A 1 159 ? -21.198 9.568 18.903 1.00 65.38 159 LEU A N 1
ATOM 1306 C CA . LEU A 1 159 ? -22.400 10.057 19.570 1.00 65.38 159 LEU A CA 1
ATOM 1307 C C . LEU A 1 159 ? -22.242 9.944 21.096 1.00 65.38 159 LEU A C 1
ATOM 1309 O O . LEU A 1 159 ? -21.732 8.930 21.583 1.00 65.38 159 LEU A O 1
ATOM 1313 N N . PRO A 1 160 ? -22.684 10.950 21.872 1.00 67.44 160 PRO A N 1
ATOM 1314 C CA . PRO A 1 160 ? -22.654 10.863 23.324 1.00 67.44 160 PRO A CA 1
ATOM 1315 C C . PRO A 1 160 ? -23.602 9.759 23.826 1.00 67.44 160 PRO A C 1
ATOM 1317 O O . PRO A 1 160 ? -24.619 9.476 23.182 1.00 67.44 160 PRO A O 1
ATOM 1320 N N . PRO A 1 161 ? -23.314 9.147 24.991 1.00 63.50 161 PRO A N 1
ATOM 1321 C CA . PRO A 1 161 ? -24.190 8.146 25.585 1.00 63.50 161 PRO A CA 1
ATOM 1322 C C . PRO A 1 161 ? -25.584 8.736 25.841 1.00 63.50 161 PRO A C 1
ATOM 1324 O O . PRO A 1 161 ? -25.752 9.691 26.599 1.00 63.50 161 PRO A O 1
ATOM 1327 N N . GLN A 1 162 ? -26.591 8.156 25.189 1.00 60.44 162 GLN A N 1
ATOM 1328 C CA . GLN A 1 162 ? -27.995 8.542 25.321 1.00 60.44 162 GLN A CA 1
ATOM 1329 C C . GLN A 1 162 ? -28.490 8.224 26.742 1.00 60.44 162 GLN A C 1
ATOM 1331 O O . GLN A 1 162 ? -28.414 7.080 27.199 1.00 60.44 162 GLN A O 1
ATOM 1336 N N . SER A 1 163 ? -29.022 9.219 27.461 1.00 52.06 163 SER A N 1
ATOM 1337 C CA . SER A 1 163 ? -29.714 8.963 28.728 1.00 52.06 163 SER A CA 1
ATOM 1338 C C . SER A 1 163 ? -30.994 8.178 28.439 1.00 52.06 163 SER A C 1
ATOM 1340 O O . SER A 1 163 ? -31.776 8.600 27.587 1.00 52.06 163 SER A O 1
ATOM 1342 N N . LYS A 1 164 ? -31.239 7.063 29.140 1.00 49.72 164 LYS A N 1
ATOM 1343 C CA . LYS A 1 164 ? -32.489 6.290 29.035 1.00 49.72 164 LYS A CA 1
ATOM 1344 C C . LYS A 1 164 ? -33.708 7.177 29.337 1.00 49.72 164 LYS A C 1
ATOM 1346 O O . LYS A 1 164 ? -34.129 7.279 30.485 1.00 49.72 164 LYS A O 1
ATOM 1351 N N . LYS A 1 165 ? -34.305 7.772 28.309 1.00 45.84 165 LYS A N 1
ATOM 1352 C CA . LYS A 1 165 ? -35.719 8.171 28.308 1.00 45.84 165 LYS A CA 1
ATOM 1353 C C . LYS A 1 165 ? -36.547 7.462 27.232 1.00 45.84 165 LYS A C 1
ATOM 1355 O O . LYS A 1 165 ? -37.761 7.582 27.278 1.00 45.84 165 LYS A O 1
ATOM 1360 N N . GLU A 1 166 ? -35.941 6.660 26.349 1.00 44.47 166 GLU A N 1
ATOM 1361 C CA . GLU A 1 166 ? -36.644 6.142 25.157 1.00 44.47 166 GLU A CA 1
ATOM 1362 C C . GLU A 1 166 ? -36.567 4.620 24.921 1.00 44.47 166 GLU A C 1
ATOM 1364 O O . GLU A 1 166 ? -37.014 4.149 23.887 1.00 44.47 166 GLU A O 1
ATOM 1369 N N . CYS A 1 167 ? -36.070 3.805 25.860 1.00 36.44 167 CYS A N 1
ATOM 1370 C CA . CYS A 1 167 ? -35.987 2.341 25.660 1.00 36.44 167 CYS A CA 1
ATOM 1371 C C . CYS A 1 167 ? -37.001 1.548 26.508 1.00 36.44 167 CYS A C 1
ATOM 1373 O O . CYS A 1 167 ? -36.653 0.551 27.138 1.00 36.44 167 CYS A O 1
ATOM 1375 N N . LEU A 1 168 ? -38.240 2.046 26.574 1.00 37.25 168 LEU A N 1
ATOM 1376 C CA . LEU A 1 168 ? -39.427 1.320 27.042 1.00 37.25 168 LEU A CA 1
ATOM 1377 C C . LEU A 1 168 ? -40.626 1.744 26.173 1.00 37.25 168 LEU A C 1
ATOM 1379 O O . LEU A 1 168 ? -41.412 2.605 26.565 1.00 37.25 168 LEU A O 1
ATOM 1383 N N . GLN A 1 169 ? -40.717 1.152 24.982 1.00 33.12 169 GLN A N 1
ATOM 1384 C CA . GLN A 1 169 ? -41.970 0.907 24.265 1.00 33.12 169 GLN A CA 1
ATOM 1385 C C . GLN A 1 169 ? -42.139 -0.604 24.135 1.00 33.12 169 GLN A C 1
ATOM 1387 O O . GLN A 1 169 ? -41.101 -1.282 23.951 1.00 33.12 169 GLN A O 1
#

Sequence (169 aa):
KELLNVQRQWQEKIQEREKELQKLTQAVESYKQSAQTAVQENERIFTELIEFIKTRRSEVTQLIRAQEKDAVTQAEEVIMKLEQELAVLRVKNTELDELSRREDTIHYLQSFQSLVTPPEYSQLPTIMTGSFYPFKDVVSLLQGQFEKILSDVTTVLILPPQSKKECLQ

Organism: 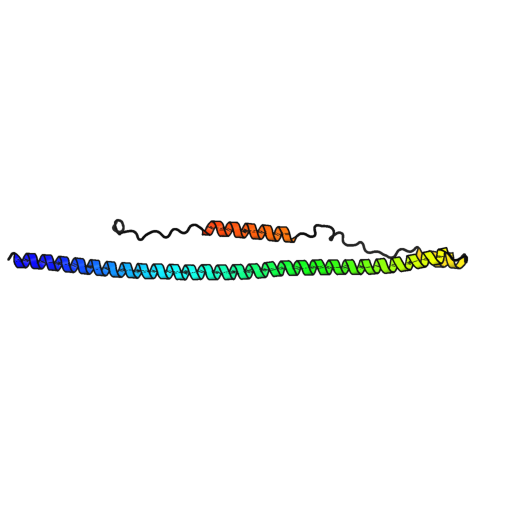Clarias magur (NCBI:txid1594786)

Foldseek 3Di:
DVVVVVVVVVVVVVVVVVVVVVVVVVVVVVVVVVVVVVVVVVVVVVVVVVVVVVVVVVVLVVVVVVVVVVVVVLVVVLVVLVVVLVVVVVVLVVVVVVLVPDPDPVVSVVVVVVSPDDPPDDPDPPPPPPDPPPVVVVVVVVVVVVVVVVVVPPDDDDDPDDDPPPPDD

InterPro domains:
  IPR051051 E3 ubiquitin-protein ligase TRIM/RNF [PTHR25465] (3-117)
  IPR058030 TRIM8/14/16/25/29/45/65, coiled-coil region [PF25600] (14-150)

pLDDT: mean 81.7, std 14.46, range [33.12, 98.0]

Radius of gyration: 43.37 Å; chains: 1; bounding box: 94×16×127 Å

Secondary structure (DSSP, 8-state):
-HHHHHHHHHHHHHHHHHHHHHHHHHHHHHHHHHHHHHHHHHHHHHHHHHHHHHHHHHHHHHHHHHHHHHHHHHHHHHHHHHHHHHHHHHHHHHHHHHHHT---HHHHHHHHHHHHS---PPPPPGGGGS-S-HHHHHHHHHHHHHHHHHHHTS----PPPPPSSSS--